Protein AF-A0A382CGF1-F1 (afdb_monomer_lite)

Sequence (89 aa):
MPLTSVKQLKTVKRNVRKHVDAALEETGGLLRLAPAWVPRSFLQPGLRLKLHPNDTYAYGLNRGGIDERWFGSTTEAANEGRVPDEGLS

Radius of gyration: 14.78 Å; chains: 1; bounding box: 34×26×39 Å

Foldseek 3Di:
DDDPDPVPDDDDDPPVVVVQVVCCVVVVRDDDDDFQFAFDLPDAAPCPVVDDPCQQQVVHNNRHGTPDTADQFPDADPGDPDDPCHRHD

Structure (mmCIF, N/CA/C/O backbone):
data_AF-A0A382CGF1-F1
#
_entry.id   AF-A0A382CGF1-F1
#
loop_
_atom_site.group_PDB
_atom_site.id
_atom_site.type_symbol
_atom_site.label_atom_id
_atom_site.label_alt_id
_atom_site.label_comp_id
_atom_site.label_asym_id
_atom_site.label_entity_id
_atom_site.label_seq_id
_atom_site.pdbx_PDB_ins_code
_atom_site.Cartn_x
_atom_site.Cartn_y
_atom_site.Cartn_z
_atom_site.occupancy
_atom_site.B_iso_or_equiv
_atom_site.auth_seq_id
_atom_site.auth_comp_id
_atom_site.auth_asym_id
_atom_site.auth_atom_id
_atom_site.pdbx_PDB_model_num
ATOM 1 N N . MET A 1 1 ? 2.889 -16.991 16.005 1.00 55.88 1 MET A N 1
ATOM 2 C CA . MET A 1 1 ? 3.948 -16.053 15.568 1.00 55.88 1 MET A CA 1
ATOM 3 C C . MET A 1 1 ? 3.282 -14.775 15.080 1.00 55.88 1 MET A C 1
ATOM 5 O O . MET A 1 1 ? 2.190 -14.897 14.532 1.00 55.88 1 MET A O 1
ATOM 9 N N . PRO A 1 2 ? 3.863 -13.585 15.304 1.00 77.94 2 PRO A N 1
ATOM 10 C CA . PRO A 1 2 ? 3.303 -12.341 14.778 1.00 77.94 2 PRO A CA 1
ATOM 11 C C . PRO A 1 2 ? 3.282 -12.368 13.243 1.00 77.94 2 PRO A C 1
ATOM 13 O O . PRO A 1 2 ? 4.180 -12.934 12.620 1.00 77.94 2 PRO A O 1
ATOM 16 N N . LEU A 1 3 ? 2.243 -11.783 12.645 1.00 80.00 3 LEU A N 1
ATOM 17 C CA . LEU A 1 3 ? 2.143 -11.603 11.195 1.00 80.00 3 LEU A CA 1
ATOM 18 C C . LEU A 1 3 ? 3.188 -10.565 10.774 1.00 80.00 3 LEU A C 1
ATOM 20 O O . LEU A 1 3 ? 3.198 -9.453 11.297 1.00 80.00 3 LEU A O 1
ATOM 24 N N . THR A 1 4 ? 4.080 -10.931 9.857 1.00 83.25 4 THR A N 1
ATOM 25 C CA . THR A 1 4 ? 5.210 -10.084 9.433 1.00 83.25 4 THR A CA 1
ATOM 26 C C . THR A 1 4 ? 5.049 -9.545 8.017 1.00 83.25 4 THR A C 1
ATOM 28 O O . THR A 1 4 ? 5.841 -8.713 7.582 1.00 83.25 4 THR A O 1
ATOM 31 N N . SER A 1 5 ? 4.030 -9.998 7.282 1.00 84.06 5 SER A N 1
ATOM 32 C CA . SER A 1 5 ? 3.780 -9.580 5.906 1.00 84.06 5 SER A CA 1
ATOM 33 C C . SER A 1 5 ? 2.297 -9.367 5.635 1.00 84.06 5 SER A C 1
ATOM 35 O O . SER A 1 5 ? 1.455 -10.158 6.058 1.00 84.06 5 SER A O 1
ATOM 37 N N . VAL A 1 6 ? 1.988 -8.356 4.817 1.00 82.81 6 VAL A N 1
ATOM 38 C CA . VAL A 1 6 ? 0.630 -8.118 4.303 1.00 82.81 6 VAL A CA 1
ATOM 39 C C . VAL A 1 6 ? 0.076 -9.306 3.515 1.00 82.81 6 VAL A C 1
ATOM 41 O O . VAL A 1 6 ? -1.129 -9.522 3.505 1.00 82.81 6 VAL A O 1
ATOM 44 N N . LYS A 1 7 ? 0.948 -10.145 2.940 1.00 83.38 7 LYS A N 1
ATOM 45 C CA . LYS A 1 7 ? 0.559 -11.367 2.216 1.00 83.38 7 LYS A CA 1
ATOM 46 C C . LYS A 1 7 ? -0.087 -12.425 3.118 1.00 83.38 7 LYS A C 1
ATOM 48 O O . LYS A 1 7 ? -0.714 -13.350 2.617 1.00 83.38 7 LYS A O 1
ATOM 53 N N . GLN A 1 8 ? 0.089 -12.309 4.434 1.00 88.75 8 GLN A N 1
ATOM 54 C CA . GLN A 1 8 ? -0.514 -13.199 5.427 1.00 88.75 8 GLN A CA 1
ATOM 55 C C . GLN A 1 8 ? -1.852 -12.653 5.955 1.00 88.75 8 GLN A C 1
ATOM 57 O O . GLN A 1 8 ? -2.516 -13.319 6.749 1.00 88.75 8 GLN A O 1
ATOM 62 N N . LEU A 1 9 ? -2.242 -11.438 5.550 1.00 87.50 9 LEU A N 1
ATOM 63 C CA . LEU A 1 9 ? -3.482 -10.798 5.971 1.00 87.50 9 LEU A CA 1
ATOM 64 C C . LEU A 1 9 ? -4.653 -11.233 5.089 1.00 87.50 9 LEU A C 1
ATOM 66 O O . LEU A 1 9 ? -4.496 -11.621 3.933 1.00 87.50 9 LEU A O 1
ATOM 70 N N . LYS A 1 10 ? -5.860 -11.120 5.644 1.00 87.88 10 LYS A N 1
ATOM 71 C CA . LYS A 1 10 ? -7.114 -11.348 4.927 1.00 87.88 10 LYS A CA 1
ATOM 72 C C . LYS A 1 10 ? -7.897 -10.046 4.841 1.00 87.88 10 LYS A C 1
ATOM 74 O O . LYS A 1 10 ? -8.158 -9.413 5.860 1.00 87.88 10 LYS A O 1
ATOM 79 N N . THR A 1 11 ? -8.351 -9.696 3.641 1.00 88.81 11 THR A N 1
ATOM 80 C CA . THR A 1 11 ? -9.238 -8.546 3.439 1.00 88.81 11 THR A CA 1
ATOM 81 C C . THR A 1 11 ? -10.603 -8.789 4.082 1.00 88.81 11 THR A C 1
ATOM 83 O O . THR A 1 11 ? -11.261 -9.804 3.830 1.00 88.81 11 THR A O 1
ATOM 86 N N . VAL A 1 12 ? -11.063 -7.823 4.875 1.00 91.69 12 VAL A N 1
ATOM 87 C CA . VAL A 1 12 ? -12.391 -7.823 5.497 1.00 91.69 12 VAL A CA 1
ATOM 88 C C . VAL A 1 12 ? -13.277 -6.805 4.781 1.00 91.69 12 VAL A C 1
ATOM 90 O O . VAL A 1 12 ? -12.930 -5.634 4.696 1.00 91.69 12 VAL A O 1
ATOM 93 N N . LYS A 1 13 ? -14.431 -7.248 4.264 1.00 91.69 13 LYS A N 1
ATOM 94 C CA . LYS A 1 13 ? -15.385 -6.394 3.520 1.00 91.69 13 LYS A CA 1
ATOM 95 C C . LYS A 1 13 ? -16.695 -6.113 4.266 1.00 91.69 13 LYS A C 1
ATOM 97 O O . LYS A 1 13 ? -17.529 -5.360 3.781 1.00 91.69 13 LYS A O 1
ATOM 102 N N . ARG A 1 14 ? -16.920 -6.749 5.418 1.00 96.12 14 ARG A N 1
ATOM 103 C CA . ARG A 1 14 ? -18.144 -6.613 6.228 1.00 96.12 14 ARG A CA 1
ATOM 104 C C . ARG A 1 14 ? -17.770 -6.240 7.652 1.00 96.12 14 ARG A C 1
ATOM 106 O O . ARG A 1 14 ? -16.716 -6.650 8.121 1.00 96.12 14 ARG A O 1
ATOM 113 N N . ASN A 1 15 ? -18.638 -5.497 8.337 1.00 95.69 15 ASN A N 1
ATOM 114 C CA . ASN A 1 15 ? -18.425 -5.062 9.723 1.00 95.69 15 ASN A CA 1
ATOM 115 C C . ASN A 1 15 ? -17.094 -4.314 9.944 1.00 95.69 15 ASN A C 1
ATOM 117 O O . ASN A 1 15 ? -16.522 -4.391 11.026 1.00 95.69 15 ASN A O 1
ATOM 121 N N . VAL A 1 16 ? -16.601 -3.590 8.929 1.00 94.56 16 VAL A N 1
ATOM 122 C CA . VAL A 1 16 ? -15.274 -2.944 8.949 1.00 94.56 16 VAL A CA 1
ATOM 123 C C . VAL A 1 16 ? -15.107 -2.025 10.158 1.00 94.56 16 VAL A C 1
ATOM 125 O O . VAL A 1 16 ? -14.108 -2.140 10.858 1.00 94.56 16 VAL A O 1
ATOM 128 N N . ARG A 1 17 ? -16.122 -1.204 10.469 1.00 96.00 17 ARG A N 1
ATOM 129 C CA . ARG A 1 17 ? -16.141 -0.327 11.652 1.00 96.00 17 ARG A CA 1
ATOM 130 C C . ARG A 1 17 ? -15.771 -1.079 12.934 1.00 96.00 17 ARG A C 1
ATOM 132 O O . ARG A 1 17 ? -14.840 -0.679 13.611 1.00 96.00 17 ARG A O 1
ATOM 139 N N . LYS A 1 18 ? -16.417 -2.221 13.201 1.00 97.12 18 LYS A N 1
ATOM 140 C CA . LYS A 1 18 ? -16.159 -3.030 14.403 1.00 97.12 18 LYS A CA 1
ATOM 141 C C . LYS A 1 18 ? -14.692 -3.462 14.507 1.00 97.12 18 LYS A C 1
ATOM 143 O O . LYS A 1 18 ? -14.135 -3.473 15.596 1.00 97.12 18 LYS A O 1
ATOM 148 N N . HIS A 1 19 ? -14.083 -3.851 13.388 1.00 94.88 19 HIS A N 1
ATOM 149 C CA . HIS A 1 19 ? -12.684 -4.280 13.368 1.00 94.88 19 HIS A CA 1
ATOM 150 C C . HIS A 1 19 ? -11.714 -3.110 13.554 1.00 94.88 19 HIS A C 1
ATOM 152 O O . HIS A 1 19 ? -10.715 -3.263 14.249 1.00 94.88 19 HIS A O 1
ATOM 158 N N . VAL A 1 20 ? -12.014 -1.956 12.953 1.00 94.69 20 VAL A N 1
ATOM 159 C CA . VAL A 1 20 ? -11.205 -0.739 13.099 1.00 94.69 20 VAL A CA 1
ATOM 160 C C . VAL A 1 20 ? -11.276 -0.211 14.530 1.00 94.69 20 VAL A C 1
ATOM 162 O O . VAL A 1 20 ? -10.233 0.066 15.112 1.00 94.69 20 VAL A O 1
ATOM 165 N N . ASP A 1 21 ? -12.474 -0.141 15.113 1.00 96.75 21 ASP A N 1
ATOM 166 C CA . ASP A 1 21 ? -12.676 0.330 16.486 1.00 96.75 21 ASP A CA 1
ATOM 167 C C . ASP A 1 21 ? -11.917 -0.557 17.487 1.00 96.75 21 ASP A C 1
ATOM 169 O O . ASP A 1 21 ? -11.196 -0.041 18.335 1.00 96.75 21 ASP A O 1
ATOM 173 N N . ALA A 1 22 ? -11.981 -1.886 17.327 1.00 95.62 22 ALA A N 1
ATOM 174 C CA . ALA A 1 22 ? -11.229 -2.820 18.168 1.00 95.62 22 ALA A CA 1
ATOM 175 C C . ALA A 1 22 ? -9.705 -2.633 18.046 1.00 95.62 22 ALA A C 1
ATOM 177 O O . ALA A 1 22 ? -8.999 -2.662 19.050 1.00 95.62 22 ALA A O 1
ATOM 178 N N . ALA A 1 23 ? -9.192 -2.409 16.830 1.00 93.81 23 ALA A N 1
ATOM 179 C CA . ALA A 1 23 ? -7.766 -2.168 16.613 1.00 93.81 23 ALA A CA 1
ATOM 180 C C . ALA A 1 23 ? -7.304 -0.832 17.213 1.00 93.81 23 ALA A C 1
ATOM 182 O O . ALA A 1 23 ? -6.189 -0.744 17.717 1.00 93.81 23 ALA A O 1
ATOM 183 N N . LEU A 1 24 ? -8.145 0.205 17.161 1.00 96.56 24 LEU A N 1
ATOM 184 C CA . LEU A 1 24 ? -7.873 1.493 17.797 1.00 96.56 24 LEU A CA 1
ATOM 185 C C . LEU A 1 24 ? -7.896 1.383 19.324 1.00 96.56 24 LEU A C 1
ATOM 187 O O . LEU A 1 24 ? -7.041 1.968 19.979 1.00 96.56 24 LEU A O 1
ATOM 191 N N . GLU A 1 25 ? -8.844 0.637 19.890 1.00 97.50 25 GLU A N 1
ATOM 192 C CA . GLU A 1 25 ? -8.927 0.407 21.334 1.00 97.50 25 GLU A CA 1
ATOM 193 C C . GLU A 1 25 ? -7.688 -0.338 21.851 1.00 97.50 25 GLU A C 1
ATOM 195 O O . GLU A 1 25 ? -7.057 0.111 22.807 1.00 97.50 25 GLU A O 1
ATOM 200 N N . GLU A 1 26 ? -7.275 -1.411 21.166 1.00 95.94 26 GLU A N 1
ATOM 201 C CA . GLU A 1 26 ? -6.098 -2.214 21.531 1.00 95.94 26 GLU A CA 1
ATOM 202 C C . GLU A 1 26 ? -4.800 -1.391 21.553 1.00 95.94 26 GLU A C 1
ATOM 204 O O . GLU A 1 26 ? -3.922 -1.611 22.388 1.00 95.94 26 GLU A O 1
ATOM 209 N N . THR A 1 27 ? -4.662 -0.431 20.640 1.00 95.75 27 THR A N 1
ATOM 210 C CA . THR A 1 27 ? -3.426 0.340 20.463 1.00 95.75 27 THR A CA 1
ATOM 211 C C . THR A 1 27 ? -3.453 1.716 21.125 1.00 95.75 27 THR A C 1
ATOM 213 O O . THR A 1 27 ? -2.490 2.472 20.975 1.00 95.75 27 THR A O 1
ATOM 216 N N . GLY A 1 28 ? -4.534 2.072 21.827 1.00 96.44 28 GLY A N 1
ATOM 217 C CA . GLY A 1 28 ? -4.694 3.398 22.429 1.00 96.44 28 GLY A CA 1
ATOM 218 C C . GLY A 1 28 ? -4.850 4.527 21.401 1.00 96.44 28 GLY A C 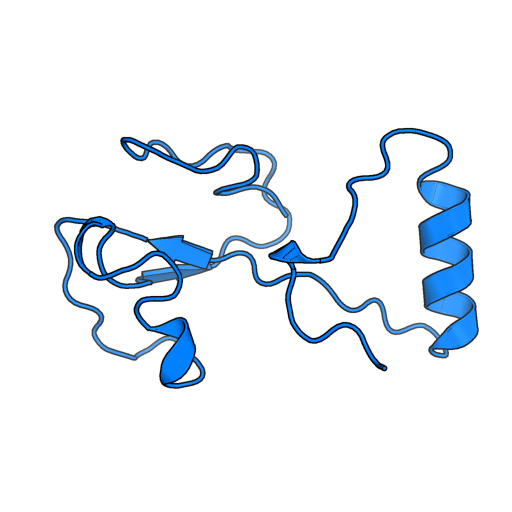1
ATOM 219 O O . GLY A 1 28 ? -4.380 5.639 21.626 1.00 96.44 28 GLY A O 1
ATOM 220 N N . GLY A 1 29 ? -5.485 4.242 20.262 1.00 96.00 29 GLY A N 1
ATOM 221 C CA . GLY A 1 29 ? -5.806 5.207 19.206 1.00 96.00 29 GLY A CA 1
ATOM 222 C C . GLY A 1 29 ? -4.878 5.179 17.987 1.00 96.00 29 GLY A C 1
ATOM 223 O O . GLY A 1 29 ? -5.010 6.029 17.107 1.00 96.00 29 GLY A O 1
ATOM 224 N N . LEU A 1 30 ? -3.953 4.217 17.891 1.00 94.19 30 LEU A N 1
ATOM 225 C CA . LEU A 1 30 ? -3.006 4.104 16.777 1.00 94.19 30 L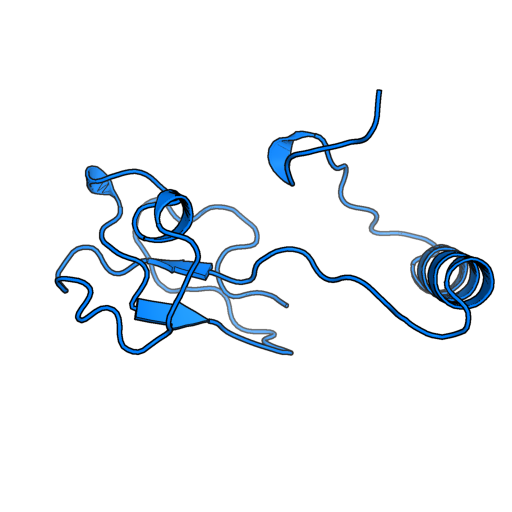EU A CA 1
ATOM 226 C C . LEU A 1 30 ? -3.420 3.020 15.770 1.00 94.19 30 LEU A C 1
ATOM 228 O O . LEU A 1 30 ? -3.191 1.828 15.982 1.00 94.19 30 LEU A O 1
ATOM 232 N N . LEU A 1 31 ? -3.935 3.423 14.610 1.00 90.75 31 LEU A N 1
ATOM 233 C CA . LEU A 1 31 ? -4.228 2.487 13.522 1.00 90.75 31 LEU A CA 1
ATOM 234 C C . LEU A 1 31 ? -3.000 2.280 12.626 1.00 90.75 31 LEU A C 1
ATOM 236 O O . LEU A 1 31 ? -2.526 3.206 11.967 1.00 90.75 31 LEU A O 1
ATOM 240 N N . ARG A 1 32 ? -2.483 1.050 12.576 1.00 87.88 32 ARG A N 1
ATOM 241 C CA . ARG A 1 32 ? -1.361 0.685 11.699 1.00 87.88 32 ARG A CA 1
ATOM 242 C C . ARG A 1 32 ? -1.885 0.284 10.324 1.00 87.88 32 ARG A C 1
ATOM 244 O O . ARG A 1 32 ? -2.661 -0.660 10.213 1.00 87.88 32 ARG A O 1
ATOM 251 N N . LEU A 1 33 ? -1.436 0.982 9.286 1.00 87.50 33 LEU A N 1
ATOM 252 C CA . LEU A 1 33 ? -1.821 0.700 7.904 1.00 87.50 33 LEU A CA 1
ATOM 253 C C . LEU A 1 33 ? -0.812 -0.222 7.217 1.00 87.50 33 LEU A C 1
ATOM 255 O O . LEU A 1 33 ? 0.389 -0.175 7.499 1.00 87.50 33 LEU A O 1
ATOM 259 N N . ALA A 1 34 ? -1.314 -1.028 6.282 1.00 88.19 34 ALA A N 1
ATOM 260 C CA . ALA A 1 34 ? -0.475 -1.732 5.326 1.00 88.19 34 ALA A CA 1
ATOM 261 C C . ALA A 1 34 ? 0.334 -0.724 4.481 1.00 88.19 34 ALA A C 1
ATOM 263 O O . ALA A 1 34 ? -0.102 0.417 4.288 1.00 88.19 34 ALA A O 1
ATOM 264 N N . PRO A 1 35 ? 1.514 -1.108 3.972 1.00 89.12 35 PRO A N 1
ATOM 265 C CA . PRO A 1 35 ? 2.250 -0.254 3.055 1.00 89.12 35 PRO A CA 1
ATOM 266 C C . PRO A 1 35 ? 1.460 -0.018 1.759 1.00 89.12 35 PRO A C 1
ATOM 268 O O . PRO A 1 35 ? 0.975 -0.966 1.153 1.00 89.12 35 PRO A O 1
ATOM 271 N N . ALA A 1 36 ? 1.355 1.243 1.336 1.00 92.06 36 ALA A N 1
ATOM 272 C CA . ALA A 1 36 ? 0.599 1.667 0.153 1.00 92.06 36 ALA A CA 1
ATOM 273 C C . ALA A 1 36 ? 1.552 2.056 -0.988 1.00 92.06 36 ALA A C 1
ATOM 275 O O . ALA A 1 36 ? 1.587 3.203 -1.438 1.00 92.06 36 ALA A O 1
ATOM 276 N N . TRP A 1 37 ? 2.414 1.109 -1.352 1.00 93.56 37 TRP A N 1
ATOM 277 C CA . TRP A 1 37 ? 3.470 1.278 -2.344 1.00 93.56 37 TRP A CA 1
ATOM 278 C C . TRP A 1 37 ? 2.919 1.196 -3.761 1.00 93.56 37 TRP A C 1
ATOM 280 O O . TRP A 1 37 ? 2.125 0.311 -4.072 1.00 93.56 37 TRP A O 1
ATOM 290 N N . VAL A 1 38 ? 3.394 2.075 -4.635 1.00 94.88 38 VAL A N 1
ATOM 291 C CA . VAL A 1 38 ? 3.093 2.015 -6.062 1.00 94.88 38 VAL A CA 1
ATOM 292 C C . VAL A 1 38 ? 4.421 1.952 -6.819 1.00 94.88 38 VAL A C 1
ATOM 294 O O . VAL A 1 38 ? 5.251 2.845 -6.651 1.00 94.88 38 VAL A O 1
ATOM 297 N N . PRO A 1 39 ? 4.679 0.872 -7.579 1.00 94.69 39 PRO A N 1
ATOM 298 C CA . PRO A 1 39 ? 5.884 0.761 -8.385 1.00 94.69 39 PRO A CA 1
ATOM 299 C C . PRO A 1 39 ? 5.692 1.422 -9.758 1.00 94.69 39 PRO A C 1
ATOM 301 O O . PRO A 1 39 ? 4.586 1.395 -10.310 1.00 94.69 39 PRO A O 1
ATOM 304 N N . ARG A 1 40 ? 6.777 1.919 -10.362 1.00 92.44 40 ARG A N 1
ATOM 305 C CA . ARG A 1 40 ? 6.810 2.297 -11.786 1.00 92.44 40 ARG A CA 1
ATOM 306 C C . ARG A 1 40 ? 7.934 1.576 -12.512 1.00 92.44 40 ARG A C 1
ATOM 308 O O . ARG A 1 40 ? 9.107 1.712 -12.175 1.00 92.44 40 ARG A O 1
ATOM 315 N N . SER A 1 41 ? 7.572 0.838 -13.558 1.00 86.94 41 SER A N 1
ATOM 316 C CA . SER A 1 41 ? 8.492 -0.002 -14.337 1.00 86.94 41 SER A CA 1
ATOM 317 C C . SER A 1 41 ? 9.547 0.781 -15.122 1.00 86.94 41 SER A C 1
ATOM 319 O O . SER A 1 41 ? 10.608 0.240 -15.421 1.00 86.94 41 SER A O 1
ATOM 321 N N . PHE A 1 42 ? 9.276 2.045 -15.449 1.00 84.44 42 PHE A N 1
ATOM 322 C CA . PHE A 1 42 ? 10.134 2.881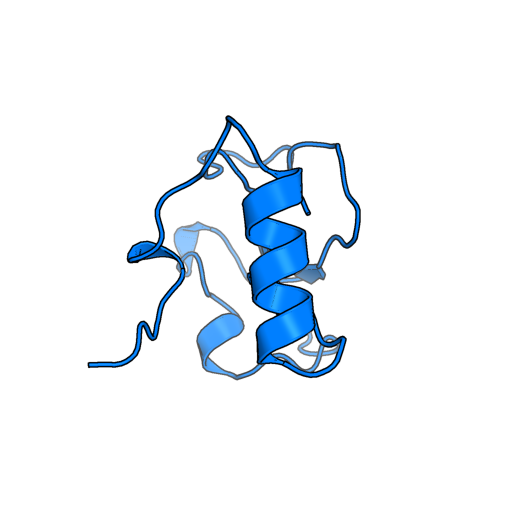 -16.294 1.00 84.44 42 PHE A CA 1
ATOM 323 C C . PHE A 1 42 ? 11.010 3.871 -15.509 1.00 84.44 42 PHE A C 1
ATOM 325 O O . PHE A 1 42 ? 11.816 4.573 -16.117 1.00 84.44 42 PHE A O 1
ATOM 332 N N . LEU A 1 43 ? 10.873 3.938 -14.180 1.00 83.00 43 LEU A N 1
ATOM 333 C CA . LEU A 1 43 ? 11.614 4.873 -13.329 1.00 83.00 43 LEU A CA 1
ATOM 334 C C . LEU A 1 43 ? 12.579 4.129 -12.405 1.00 83.00 43 LEU A C 1
ATOM 336 O O . LEU A 1 43 ? 12.227 3.125 -11.785 1.00 83.00 43 LEU A O 1
ATOM 340 N N . GLN A 1 44 ? 13.806 4.646 -12.281 1.00 85.94 44 GLN A N 1
ATOM 341 C CA . GLN A 1 44 ? 14.730 4.186 -11.247 1.00 85.94 44 GLN A CA 1
ATOM 342 C C . GLN A 1 44 ? 14.466 4.930 -9.928 1.00 85.94 44 GLN A C 1
ATOM 344 O O . GLN A 1 44 ? 14.343 6.159 -9.926 1.00 85.94 44 GLN A O 1
ATOM 349 N N . PRO A 1 45 ? 14.415 4.226 -8.784 1.00 86.56 45 PRO A N 1
ATOM 350 C CA . PRO A 1 45 ? 14.118 4.854 -7.506 1.00 86.56 45 PRO A CA 1
ATOM 351 C C . PRO A 1 45 ? 15.301 5.709 -7.034 1.00 86.56 45 PRO A C 1
ATOM 353 O O . PRO A 1 45 ? 16.354 5.199 -6.661 1.00 86.56 45 PRO A O 1
ATOM 356 N N . GLY A 1 46 ? 15.103 7.027 -6.965 1.00 88.88 46 GLY A N 1
ATOM 357 C CA . GLY A 1 46 ? 16.084 7.978 -6.419 1.00 88.88 46 GLY A CA 1
ATOM 358 C C . GLY A 1 46 ? 16.182 7.996 -4.884 1.00 88.88 46 GLY A C 1
ATOM 359 O O . GLY A 1 46 ? 16.783 8.906 -4.321 1.00 88.88 46 GLY A O 1
ATOM 360 N N . LEU A 1 47 ? 15.539 7.046 -4.191 1.00 90.69 47 LEU A N 1
ATOM 361 C CA . LEU A 1 47 ? 15.554 6.842 -2.729 1.00 90.69 47 LEU A CA 1
ATOM 362 C C . LEU A 1 47 ? 15.094 8.032 -1.861 1.00 90.69 47 LEU A C 1
ATOM 364 O O . LEU A 1 47 ? 15.237 8.011 -0.637 1.00 90.69 47 LEU A O 1
ATOM 368 N N . ARG A 1 48 ? 14.464 9.054 -2.453 1.00 92.25 48 ARG A N 1
ATOM 369 C CA . ARG A 1 48 ? 13.990 10.243 -1.722 1.00 92.25 48 ARG A CA 1
ATOM 370 C C . ARG A 1 48 ? 12.864 9.942 -0.728 1.00 92.25 48 ARG A C 1
ATOM 372 O O . ARG A 1 48 ? 12.751 10.642 0.275 1.00 92.25 48 ARG A O 1
ATOM 379 N N . LEU A 1 49 ? 12.083 8.886 -0.970 1.00 89.25 49 LEU A N 1
ATOM 380 C CA . LEU A 1 49 ? 11.048 8.401 -0.050 1.00 89.25 49 LEU A CA 1
ATOM 381 C C . LEU A 1 49 ? 11.612 7.774 1.237 1.00 89.25 49 LEU A C 1
ATOM 383 O O . LEU A 1 49 ? 10.844 7.541 2.166 1.00 89.25 49 LEU A O 1
ATOM 387 N N . LYS A 1 50 ? 12.930 7.518 1.308 1.00 91.94 50 LYS A N 1
ATOM 388 C CA . LYS A 1 50 ? 13.613 6.940 2.481 1.00 91.94 50 LYS A CA 1
ATOM 389 C C . LYS A 1 50 ? 12.923 5.677 3.013 1.00 91.94 50 LYS A C 1
ATOM 391 O O . LYS A 1 50 ? 12.733 5.515 4.217 1.00 91.94 50 LYS A O 1
ATOM 396 N N . LEU A 1 51 ? 12.522 4.803 2.094 1.00 91.75 51 LEU A N 1
ATOM 397 C CA . LEU A 1 51 ? 11.921 3.518 2.430 1.00 91.75 51 LEU A CA 1
ATOM 398 C C . LEU A 1 51 ? 12.950 2.607 3.103 1.00 91.75 51 LEU A C 1
ATOM 400 O O . LEU A 1 51 ? 14.161 2.793 2.954 1.00 91.75 51 LEU A O 1
ATOM 404 N N . HIS A 1 52 ? 12.467 1.585 3.808 1.00 91.81 52 HIS A N 1
ATOM 405 C CA . HIS A 1 52 ? 13.340 0.494 4.216 1.00 91.81 52 HIS A CA 1
A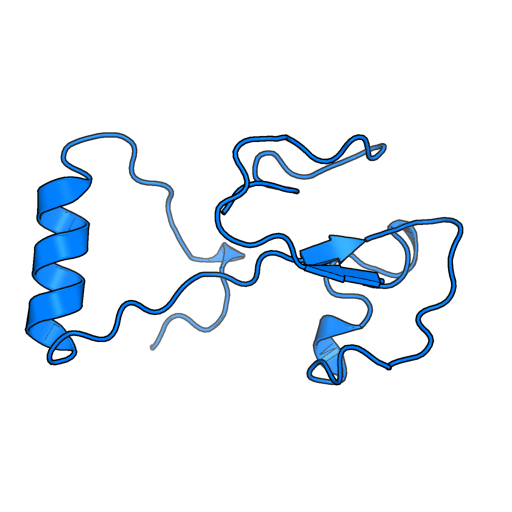TOM 406 C C . HIS A 1 52 ? 13.973 -0.138 2.956 1.00 91.81 52 HIS A C 1
ATOM 408 O O . HIS A 1 52 ? 13.268 -0.294 1.957 1.00 91.81 52 HIS A O 1
ATOM 414 N N . PRO A 1 53 ? 15.260 -0.540 2.958 1.00 91.81 53 PRO A N 1
ATOM 415 C CA . PRO A 1 53 ? 15.922 -1.048 1.751 1.00 91.81 53 PRO A CA 1
ATOM 416 C C . PRO A 1 53 ? 15.164 -2.181 1.043 1.00 91.81 53 PRO A C 1
ATOM 418 O O . PRO A 1 53 ? 15.057 -2.169 -0.183 1.00 91.81 53 PRO A O 1
ATOM 421 N N . ASN A 1 54 ? 14.561 -3.096 1.814 1.00 90.75 54 ASN A N 1
ATOM 422 C CA . ASN A 1 54 ? 13.747 -4.204 1.290 1.00 90.75 54 ASN A CA 1
ATOM 423 C C . ASN A 1 54 ? 12.475 -3.756 0.547 1.00 90.75 54 ASN A C 1
ATOM 425 O O . ASN A 1 54 ? 11.941 -4.529 -0.243 1.00 90.75 54 ASN A O 1
ATOM 429 N N . ASP A 1 55 ? 11.992 -2.536 0.783 1.00 93.06 55 ASP A N 1
ATOM 430 C CA . ASP A 1 55 ? 10.770 -2.026 0.160 1.00 93.06 55 ASP A CA 1
ATOM 431 C C . ASP A 1 55 ? 11.037 -1.346 -1.186 1.00 93.06 55 ASP A C 1
ATOM 433 O O . ASP A 1 55 ? 10.108 -1.180 -1.968 1.00 93.06 55 ASP A O 1
ATOM 437 N N . THR A 1 56 ? 12.293 -1.006 -1.502 1.00 94.44 56 THR A N 1
ATOM 438 C CA . THR A 1 56 ? 12.674 -0.303 -2.746 1.00 94.44 56 THR A CA 1
ATOM 439 C C . THR A 1 56 ? 12.156 -1.010 -4.002 1.00 94.44 56 THR A C 1
ATOM 441 O O . THR A 1 56 ? 11.772 -0.354 -4.966 1.00 94.44 56 THR A O 1
ATOM 444 N N . TYR A 1 57 ? 12.109 -2.344 -3.966 1.00 93.75 57 TYR A N 1
ATOM 445 C CA . TYR A 1 57 ? 11.581 -3.206 -5.023 1.00 93.75 57 TYR A CA 1
ATOM 446 C C . TYR A 1 57 ? 10.593 -4.227 -4.443 1.00 93.75 57 TYR A C 1
ATOM 448 O O . TYR A 1 57 ? 10.674 -5.419 -4.739 1.00 93.75 57 TYR A O 1
ATOM 456 N N . ALA A 1 58 ? 9.663 -3.777 -3.592 1.00 92.19 58 ALA A N 1
ATOM 457 C CA . ALA A 1 58 ? 8.718 -4.648 -2.879 1.00 92.19 58 ALA A CA 1
ATOM 458 C C . ALA A 1 58 ? 7.895 -5.584 -3.796 1.00 92.19 58 ALA A C 1
ATOM 460 O O . ALA A 1 58 ? 7.493 -6.671 -3.372 1.00 92.19 58 ALA A O 1
ATOM 461 N N . TYR A 1 59 ? 7.674 -5.189 -5.057 1.00 91.75 59 TYR A N 1
ATO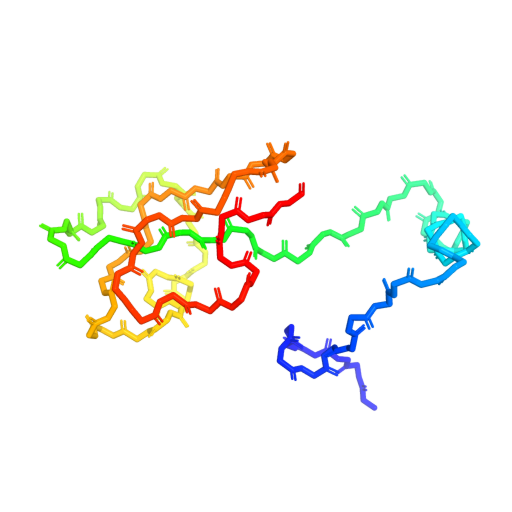M 462 C CA . TYR A 1 59 ? 6.950 -5.974 -6.068 1.00 91.75 59 TYR A CA 1
ATOM 463 C C . TYR A 1 59 ? 7.861 -6.743 -7.043 1.00 91.75 59 TYR A C 1
ATOM 465 O O . TYR A 1 59 ? 7.363 -7.361 -7.982 1.00 91.75 59 TYR A O 1
ATOM 473 N N . GLY A 1 60 ? 9.177 -6.748 -6.810 1.00 91.75 60 GLY A N 1
ATOM 474 C CA . GLY A 1 60 ? 10.177 -7.361 -7.684 1.00 91.75 60 GLY A CA 1
ATOM 475 C C . GLY A 1 60 ? 10.693 -6.417 -8.774 1.00 91.75 60 GLY A C 1
ATOM 476 O O . GLY A 1 60 ? 10.022 -5.470 -9.179 1.00 91.75 60 GLY A O 1
ATOM 477 N N . LEU A 1 61 ? 11.906 -6.687 -9.270 1.00 90.69 61 LEU A N 1
ATOM 478 C CA . LEU A 1 61 ? 12.590 -5.835 -10.257 1.00 90.69 61 LEU A CA 1
ATOM 479 C C . LEU A 1 61 ? 11.786 -5.651 -11.552 1.00 90.69 61 LEU A C 1
ATOM 481 O O . LEU A 1 61 ? 11.824 -4.584 -12.153 1.00 90.69 61 LEU A 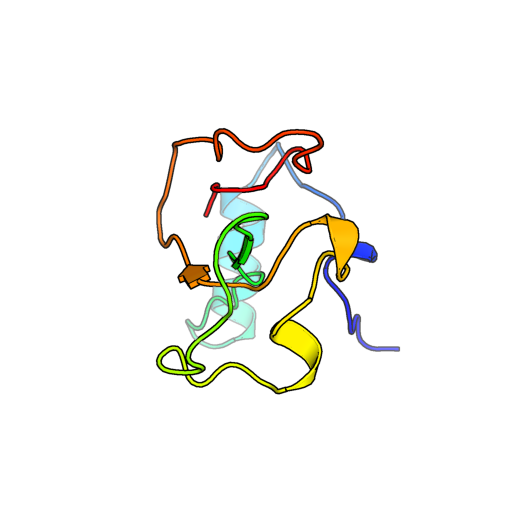O 1
ATOM 485 N N . ASN A 1 62 ? 11.019 -6.664 -11.958 1.00 90.75 62 ASN A N 1
ATOM 486 C CA . ASN A 1 62 ? 10.176 -6.627 -13.153 1.00 90.75 62 ASN A CA 1
ATOM 487 C C . ASN A 1 62 ? 8.989 -5.656 -13.038 1.00 90.75 62 ASN A C 1
ATOM 489 O O . ASN A 1 62 ? 8.416 -5.281 -14.056 1.00 90.75 62 ASN A O 1
ATOM 493 N N . ARG A 1 63 ? 8.600 -5.265 -11.818 1.00 92.94 63 ARG A N 1
ATOM 494 C CA . ARG A 1 63 ? 7.533 -4.283 -11.580 1.00 92.94 63 ARG A CA 1
ATOM 495 C C . ARG A 1 63 ? 8.070 -2.855 -11.448 1.00 92.94 63 ARG A C 1
ATOM 497 O O . ARG A 1 63 ? 7.279 -1.922 -11.524 1.00 92.94 63 ARG A O 1
ATOM 504 N N . GLY A 1 64 ? 9.388 -2.686 -11.332 1.00 92.75 64 GLY A N 1
ATOM 505 C CA . GLY A 1 64 ? 10.047 -1.397 -11.134 1.00 92.75 64 GLY A CA 1
ATOM 506 C C . GLY A 1 64 ? 10.252 -1.028 -9.666 1.00 92.75 64 GLY A C 1
ATOM 507 O O . GLY A 1 64 ? 9.827 -1.743 -8.755 1.00 92.75 64 GLY A O 1
ATOM 508 N N . GLY A 1 65 ? 10.955 0.082 -9.444 1.00 94.00 65 GLY A N 1
ATOM 509 C CA . GLY A 1 65 ? 11.177 0.614 -8.101 1.00 94.00 65 GLY A CA 1
ATOM 510 C C . GLY A 1 65 ? 9.932 1.301 -7.547 1.00 94.00 65 GLY A C 1
ATOM 511 O O . GLY A 1 65 ? 9.092 1.778 -8.310 1.00 94.00 65 GLY A O 1
ATOM 512 N N . ILE A 1 66 ? 9.826 1.374 -6.220 1.00 94.69 66 ILE A N 1
ATOM 513 C CA . ILE A 1 66 ? 8.812 2.204 -5.563 1.00 94.69 66 ILE A CA 1
ATOM 514 C C . ILE A 1 66 ? 9.223 3.670 -5.665 1.00 94.69 66 ILE A C 1
ATOM 516 O O . ILE A 1 66 ? 10.257 4.081 -5.131 1.00 94.69 66 ILE A O 1
ATOM 520 N N . ASP A 1 67 ? 8.386 4.459 -6.318 1.00 92.25 67 ASP A N 1
ATOM 521 C CA . ASP A 1 67 ? 8.539 5.902 -6.486 1.00 92.25 67 ASP A CA 1
ATOM 522 C C . ASP A 1 67 ? 7.391 6.693 -5.847 1.00 92.25 67 ASP A C 1
ATOM 524 O O . ASP A 1 67 ? 7.545 7.875 -5.537 1.00 92.25 67 ASP A O 1
ATOM 528 N N . GLU A 1 68 ? 6.274 6.021 -5.577 1.00 92.62 68 GLU A N 1
ATOM 529 C CA . GLU A 1 68 ? 5.055 6.614 -5.066 1.00 92.62 68 GLU A CA 1
ATOM 530 C C . GLU A 1 68 ? 4.517 5.843 -3.847 1.00 92.62 68 GLU A C 1
ATOM 532 O O . GLU A 1 68 ? 4.592 4.614 -3.736 1.00 92.62 68 GLU A O 1
ATOM 537 N N . ARG A 1 69 ? 3.933 6.598 -2.909 1.00 91.88 69 ARG A N 1
ATOM 538 C CA . ARG A 1 69 ? 3.141 6.072 -1.794 1.00 91.88 69 ARG A CA 1
ATOM 539 C C . ARG A 1 69 ? 1.834 6.842 -1.714 1.00 91.88 69 ARG A C 1
ATOM 541 O O . ARG A 1 69 ? 1.857 8.043 -1.455 1.00 91.88 69 ARG A O 1
ATOM 548 N N . TRP A 1 70 ? 0.709 6.167 -1.914 1.00 93.62 70 TRP A N 1
ATOM 549 C CA . TRP A 1 70 ? -0.601 6.822 -1.952 1.00 93.62 70 TRP A CA 1
ATOM 550 C C . TRP A 1 70 ? -1.297 6.662 -0.602 1.00 93.62 70 TRP A C 1
ATOM 552 O O . TRP A 1 70 ? -1.465 5.543 -0.132 1.00 93.62 70 TRP A O 1
ATOM 562 N N . PHE A 1 71 ? -1.695 7.760 0.041 1.00 91.25 71 PHE A N 1
ATOM 563 C CA . PHE A 1 71 ? -2.419 7.755 1.321 1.00 91.25 71 PHE A CA 1
ATOM 564 C C . PHE A 1 71 ? -3.862 8.238 1.137 1.00 91.25 71 PHE A C 1
ATOM 566 O O . PHE A 1 71 ? -4.066 9.296 0.545 1.00 91.25 71 PHE A O 1
ATOM 573 N N . GLY A 1 72 ? -4.837 7.501 1.679 1.00 90.56 72 GLY A N 1
ATOM 574 C CA . GLY A 1 72 ? -6.264 7.808 1.542 1.00 90.56 72 GLY A CA 1
ATOM 575 C C . GLY A 1 72 ? -6.764 7.735 0.098 1.00 90.56 72 GLY A C 1
ATOM 576 O O . GLY A 1 72 ? -7.680 8.468 -0.277 1.00 90.56 72 GLY A O 1
ATOM 577 N N . SER A 1 73 ? -6.108 6.938 -0.746 1.00 95.12 73 SER A N 1
ATOM 578 C CA . SER A 1 73 ? -6.426 6.886 -2.166 1.00 95.12 73 SER A CA 1
ATOM 579 C C . SER A 1 73 ? -7.575 5.926 -2.433 1.00 95.12 73 SER A C 1
ATOM 581 O O . SER A 1 73 ? -7.585 4.778 -1.996 1.00 95.12 73 SER A O 1
ATOM 583 N N . THR A 1 74 ? -8.520 6.398 -3.238 1.00 94.56 74 THR A N 1
ATOM 584 C CA . THR A 1 74 ? -9.634 5.601 -3.766 1.00 94.56 74 THR A CA 1
ATOM 585 C C . THR A 1 74 ? -9.433 5.226 -5.236 1.00 94.56 74 THR A C 1
ATOM 587 O O . THR A 1 74 ? -10.325 4.649 -5.855 1.00 94.56 74 THR A O 1
ATOM 590 N N . THR A 1 75 ? -8.257 5.533 -5.790 1.00 95.06 75 THR A N 1
ATOM 591 C CA . THR A 1 75 ? -7.916 5.336 -7.200 1.00 95.06 75 THR A CA 1
ATOM 592 C C . THR A 1 75 ? -6.959 4.165 -7.352 1.00 95.06 75 THR A C 1
ATOM 594 O O . THR A 1 75 ? -5.915 4.120 -6.710 1.00 95.06 75 THR A O 1
ATOM 597 N N . GLU A 1 76 ? -7.287 3.227 -8.235 1.00 95.12 76 GLU A N 1
ATOM 598 C CA . GLU A 1 76 ? -6.401 2.108 -8.554 1.00 95.12 76 GLU A CA 1
ATOM 599 C C . GLU A 1 76 ? -5.196 2.577 -9.385 1.00 95.12 76 GLU A C 1
ATOM 601 O O . GLU A 1 76 ? -5.325 3.417 -10.280 1.00 95.12 76 GLU A O 1
ATOM 606 N N . ALA A 1 77 ? -4.016 2.009 -9.129 1.00 94.38 77 ALA A N 1
ATOM 607 C CA . ALA A 1 77 ? -2.826 2.307 -9.916 1.00 94.38 77 ALA A CA 1
ATOM 608 C C . ALA A 1 77 ? -2.968 1.756 -11.345 1.00 94.38 77 ALA A C 1
ATOM 610 O O . ALA A 1 77 ? -3.237 0.572 -11.543 1.00 94.38 77 ALA A O 1
ATOM 611 N N . ALA A 1 78 ? -2.717 2.587 -12.356 1.00 93.44 78 ALA A N 1
ATOM 612 C CA . ALA A 1 78 ? -2.759 2.191 -13.766 1.00 93.44 78 ALA A CA 1
ATOM 613 C C . ALA A 1 78 ? -1.465 1.474 -14.208 1.00 93.44 78 ALA A C 1
ATOM 615 O O . ALA A 1 78 ? -0.777 1.914 -15.125 1.00 93.44 78 ALA A O 1
ATOM 616 N N . ASN A 1 79 ? -1.120 0.379 -13.530 1.00 92.31 79 ASN A N 1
ATOM 617 C CA . ASN A 1 79 ? 0.064 -0.428 -13.811 1.00 92.31 79 ASN A CA 1
ATOM 618 C C . ASN A 1 79 ? -0.309 -1.751 -14.490 1.00 92.31 79 ASN A C 1
ATOM 620 O O . ASN A 1 79 ? -1.267 -2.424 -14.099 1.00 92.31 79 ASN A O 1
ATOM 624 N N . GLU A 1 80 ? 0.502 -2.177 -15.457 1.00 90.88 80 GLU A N 1
ATOM 625 C CA . GLU A 1 80 ? 0.419 -3.538 -15.985 1.00 90.88 80 GLU A CA 1
ATOM 626 C C . GLU A 1 80 ? 0.745 -4.556 -14.878 1.00 90.88 80 GLU A C 1
ATOM 628 O O . GLU A 1 80 ? 1.700 -4.395 -14.111 1.00 90.88 80 GLU A O 1
ATOM 633 N N . GLY A 1 81 ? -0.080 -5.602 -14.766 1.00 90.06 81 GLY A N 1
ATOM 634 C CA . GLY A 1 81 ? 0.102 -6.659 -13.768 1.00 90.06 81 GLY A CA 1
ATOM 635 C C . GLY A 1 81 ? -0.089 -6.211 -12.315 1.00 90.06 81 GLY A C 1
ATOM 636 O O . GLY A 1 81 ? 0.419 -6.887 -11.417 1.00 90.06 81 GLY A O 1
ATOM 637 N N . ARG A 1 82 ? -0.781 -5.084 -12.070 1.00 92.50 82 ARG A N 1
ATOM 638 C CA . ARG A 1 82 ? -1.078 -4.574 -10.722 1.00 92.50 82 ARG A CA 1
ATOM 639 C C . ARG A 1 82 ? -1.714 -5.632 -9.822 1.00 92.50 82 ARG A C 1
ATOM 641 O O . ARG A 1 82 ? -2.521 -6.447 -10.275 1.00 92.50 82 ARG A O 1
ATOM 648 N N . VAL A 1 83 ? -1.397 -5.588 -8.529 1.00 90.31 83 VAL A N 1
ATOM 649 C CA . VAL A 1 83 ? -2.175 -6.357 -7.545 1.00 90.31 83 VAL A CA 1
ATOM 650 C C . VAL A 1 83 ? -3.541 -5.686 -7.306 1.00 90.31 83 VAL A C 1
ATOM 652 O O . VAL A 1 83 ? -3.704 -4.503 -7.625 1.00 90.31 83 VAL A O 1
ATOM 655 N N . PRO A 1 84 ? -4.555 -6.412 -6.791 1.00 90.50 84 PRO A N 1
ATOM 656 C CA . PRO A 1 84 ? -5.917 -5.885 -6.680 1.00 90.50 84 PRO A CA 1
ATOM 657 C C . PRO A 1 84 ? -6.046 -4.585 -5.877 1.00 90.50 84 PRO A C 1
ATOM 659 O O . PRO A 1 84 ? -6.887 -3.762 -6.220 1.00 90.50 84 PRO A O 1
ATOM 662 N N . ASP A 1 85 ? -5.222 -4.407 -4.847 1.00 90.00 85 ASP A N 1
ATOM 663 C CA . ASP A 1 85 ? -5.208 -3.271 -3.919 1.00 90.00 85 ASP A CA 1
ATOM 664 C C . ASP A 1 85 ? -4.136 -2.214 -4.239 1.00 90.00 85 ASP A C 1
ATOM 666 O O . ASP A 1 85 ? -3.975 -1.245 -3.501 1.00 90.00 85 ASP A O 1
ATOM 670 N N . GLU A 1 86 ? -3.408 -2.362 -5.348 1.00 93.44 86 GLU A N 1
ATOM 671 C CA . GLU A 1 86 ? -2.355 -1.424 -5.737 1.00 93.44 86 GLU A CA 1
ATOM 672 C C . GLU A 1 86 ? -2.931 -0.031 -6.039 1.00 93.44 86 GLU A C 1
ATOM 674 O O . GLU A 1 86 ? -3.764 0.131 -6.934 1.00 93.44 86 GLU A O 1
ATOM 679 N N . GLY A 1 87 ? -2.465 0.980 -5.300 1.00 92.69 87 GLY A N 1
ATOM 680 C CA . GLY A 1 87 ? -2.965 2.357 -5.368 1.00 92.69 87 GLY A CA 1
ATOM 681 C C . GLY A 1 87 ? -4.099 2.679 -4.386 1.00 92.69 87 GLY A C 1
ATOM 682 O O . GLY A 1 87 ? -4.459 3.843 -4.256 1.00 92.69 87 GLY A O 1
ATOM 683 N N . LEU A 1 88 ? -4.635 1.710 -3.642 1.00 92.06 88 LEU A N 1
ATOM 684 C CA . LEU A 1 88 ? -5.703 1.954 -2.663 1.00 92.06 88 LEU A CA 1
ATOM 685 C C . LEU A 1 88 ? -5.143 2.096 -1.239 1.00 92.06 88 LEU A C 1
ATOM 687 O O . LEU A 1 88 ? -4.221 1.365 -0.867 1.00 92.06 88 LEU A O 1
ATOM 691 N N . SER A 1 89 ? -5.698 3.011 -0.430 1.00 89.94 89 SER A N 1
ATOM 692 C CA . SER A 1 89 ? -5.324 3.170 0.990 1.00 89.94 89 SER A CA 1
ATOM 693 C C . SER A 1 89 ? -6.343 3.870 1.876 1.00 89.94 89 SER A C 1
ATOM 695 O O . SER A 1 89 ? -7.164 4.661 1.364 1.00 89.94 89 SER A O 1
#

pLDDT: mean 91.07, std 5.41, range [55.88, 97.5]

Secondary structure (DSSP, 8-state):
-----GGG-----SSHHHHHHHHHHHTTS-PPPPP-EEEETT----STT---GGGTTTT-GGG-EEEEE-SS--S----TT--TTTT--

Organism: NCBI:txid408172